Protein AF-A0A950Q4A3-F1 (afdb_monomer_lite)

pLDDT: mean 80.84, std 14.77, range [42.69, 96.69]

Foldseek 3Di:
DAFFDADFAEQPDAAAFAEPDADPAAFDDCSDPRGDRPDQWHKAWAAGGKYKYKDAAAQAWDKQAWFKKKKWWKAFHQLAQPFKWKKFKWKWWALDDPPHRTDTFFPPPSGDIGIGHRGNDIDIDMDGRTGDHIDTRHHNIMIMMMMHGYNPTRTIMIIGDRHPVIGIHMYRD

Secondary structure (DSSP, 8-state):
--PPSPB-SB-SSPEEPPBSS-----S---SSTTS-TT--EEEEPTTT-EEEEEEEPPTT-EEE-S--EEEEEEEEGGG-SS--EEEEEEEEEESSSTTTTEEE-BSSTT---EEE---SS-EEEEEE--BSSSEEEPTT-EEEEEEE--TTSSS-EEEE-SBTTB--EEE--

Radius of gyration: 15.23 Å; chains: 1; bounding box: 34×34×40 Å

Structure (mmCIF, N/CA/C/O backbone):
data_AF-A0A950Q4A3-F1
#
_entry.id   AF-A0A950Q4A3-F1
#
loop_
_atom_site.group_PDB
_atom_site.id
_atom_site.type_symbol
_atom_site.label_atom_id
_atom_site.label_alt_id
_atom_site.label_comp_id
_atom_site.label_asym_id
_atom_site.label_entity_id
_atom_site.label_seq_id
_atom_site.pdbx_PDB_ins_code
_atom_site.Cartn_x
_atom_site.Cartn_y
_atom_site.Cartn_z
_atom_site.occupancy
_atom_site.B_iso_or_equiv
_atom_site.auth_seq_id
_atom_site.auth_comp_id
_atom_site.auth_asym_id
_atom_site.auth_atom_id
_atom_site.pdbx_PDB_model_num
ATOM 1 N N . LEU A 1 1 ? 13.054 -15.162 -14.969 1.00 45.81 1 LEU A N 1
ATOM 2 C CA . LEU A 1 1 ? 12.043 -14.555 -14.080 1.00 45.81 1 LEU A CA 1
ATOM 3 C C . LEU A 1 1 ? 11.400 -13.426 -14.870 1.00 45.81 1 LEU A C 1
ATOM 5 O O . LEU A 1 1 ? 12.092 -12.472 -15.202 1.00 45.81 1 LEU A O 1
ATOM 9 N N . LYS A 1 2 ? 10.167 -13.611 -15.337 1.00 45.69 2 LYS A N 1
ATOM 10 C CA . LYS A 1 2 ? 9.409 -12.577 -16.047 1.00 45.69 2 LYS A CA 1
ATOM 11 C C . LYS A 1 2 ? 8.097 -12.451 -15.292 1.00 45.69 2 LYS A C 1
ATOM 13 O O . LYS A 1 2 ? 7.318 -13.402 -15.345 1.00 45.69 2 LYS A O 1
ATOM 18 N N . SER A 1 3 ? 7.882 -11.295 -14.666 1.00 52.47 3 SER A N 1
ATOM 19 C CA . SER A 1 3 ? 6.568 -10.952 -14.128 1.00 52.47 3 SER A CA 1
ATOM 20 C C . SER A 1 3 ? 5.547 -11.005 -15.254 1.00 52.47 3 SER A C 1
ATOM 22 O O . SER A 1 3 ? 5.895 -10.856 -16.437 1.00 52.47 3 SER A O 1
ATOM 24 N N . ALA A 1 4 ? 4.299 -11.284 -14.890 1.00 56.69 4 ALA A N 1
ATOM 25 C CA . ALA A 1 4 ? 3.209 -11.359 -15.844 1.00 56.69 4 ALA A CA 1
ATOM 26 C C . ALA A 1 4 ? 3.057 -10.059 -16.638 1.00 56.69 4 ALA A C 1
ATOM 28 O O . ALA A 1 4 ? 3.615 -9.007 -16.311 1.00 56.69 4 ALA A O 1
ATOM 29 N N . ALA A 1 5 ? 2.265 -10.130 -17.706 1.00 56.59 5 ALA A N 1
ATOM 30 C CA . ALA A 1 5 ? 1.783 -8.915 -18.339 1.00 56.59 5 ALA A CA 1
ATOM 31 C C . ALA A 1 5 ? 1.097 -8.015 -17.285 1.00 56.59 5 ALA A C 1
ATOM 33 O O . ALA A 1 5 ? 0.509 -8.542 -16.340 1.00 56.59 5 ALA A O 1
ATOM 34 N N . PRO A 1 6 ? 1.174 -6.681 -17.433 1.00 57.56 6 PRO A N 1
ATOM 35 C CA . PRO A 1 6 ? 0.526 -5.749 -16.528 1.00 57.56 6 PRO A CA 1
ATOM 36 C C . PRO A 1 6 ? -0.939 -6.095 -16.348 1.00 57.56 6 PRO A C 1
ATOM 38 O O . PRO A 1 6 ? -1.642 -6.386 -17.320 1.00 57.56 6 PRO A O 1
ATOM 41 N N . VAL A 1 7 ? -1.383 -6.041 -15.105 1.00 58.47 7 VAL A N 1
ATOM 42 C CA . VAL A 1 7 ? -2.736 -6.428 -14.741 1.00 58.47 7 VAL A CA 1
ATOM 43 C C . VAL A 1 7 ? -3.544 -5.146 -14.663 1.00 58.47 7 VAL A C 1
ATOM 45 O O . VAL A 1 7 ? -3.232 -4.238 -13.893 1.00 58.47 7 VAL A O 1
ATOM 48 N N . SER A 1 8 ? -4.533 -5.017 -15.544 1.00 52.09 8 SER A N 1
ATOM 49 C CA . SER A 1 8 ? -5.420 -3.858 -15.548 1.00 52.09 8 SER A CA 1
ATOM 50 C C . SER A 1 8 ? -6.430 -3.979 -14.408 1.00 52.09 8 SER A C 1
ATOM 52 O O . SER A 1 8 ? -7.219 -4.924 -14.404 1.00 52.09 8 SER A O 1
ATOM 54 N N . GLY A 1 9 ? -6.450 -3.002 -13.501 1.00 52.12 9 GLY A N 1
ATOM 55 C CA . GLY A 1 9 ? -7.436 -2.899 -12.423 1.00 52.12 9 GLY A CA 1
ATOM 56 C C . GLY A 1 9 ? -6.874 -3.172 -11.027 1.00 52.12 9 GLY A C 1
ATOM 57 O O . GLY A 1 9 ? -5.662 -3.198 -10.823 1.00 52.12 9 GLY A O 1
ATOM 58 N N . ASN A 1 10 ? -7.785 -3.339 -10.065 1.00 51.72 10 ASN A N 1
ATOM 59 C CA . ASN A 1 10 ? -7.448 -3.809 -8.725 1.00 51.72 10 ASN A CA 1
ATOM 60 C C . ASN A 1 10 ? -7.055 -5.278 -8.824 1.00 51.72 10 ASN A C 1
ATOM 62 O O . ASN A 1 10 ? -7.752 -6.059 -9.479 1.00 51.72 10 ASN A O 1
ATOM 66 N N . THR A 1 11 ? -5.980 -5.666 -8.155 1.00 49.62 11 THR A N 1
ATOM 67 C CA . THR A 1 11 ? -5.663 -7.083 -8.023 1.00 49.62 11 THR A CA 1
ATOM 68 C C . THR A 1 11 ? -6.853 -7.803 -7.364 1.00 49.62 11 THR A C 1
ATOM 70 O O . THR A 1 11 ? -7.435 -7.301 -6.397 1.00 49.62 11 THR A O 1
ATOM 73 N N . PRO A 1 12 ? -7.316 -8.933 -7.931 1.00 42.69 12 PRO A N 1
ATOM 74 C CA . PRO A 1 12 ? -8.619 -9.513 -7.593 1.00 42.69 12 PRO A CA 1
ATOM 75 C C . PRO A 1 12 ? -8.679 -10.132 -6.191 1.00 42.69 12 PRO A C 1
ATOM 77 O O . PRO A 1 12 ? -9.747 -10.572 -5.766 1.00 42.69 12 PRO A O 1
ATOM 80 N N . PHE A 1 13 ? -7.558 -10.159 -5.467 1.00 48.50 13 PHE A N 1
ATOM 81 C CA . PHE A 1 13 ? -7.465 -10.732 -4.135 1.00 48.50 13 PHE A CA 1
ATOM 82 C C . PHE A 1 13 ? -6.906 -9.719 -3.154 1.00 48.50 13 PHE A C 1
ATOM 84 O O . PHE A 1 13 ? -5.821 -9.162 -3.323 1.00 48.50 13 PHE A O 1
ATOM 91 N N . LEU A 1 14 ? -7.670 -9.532 -2.088 1.00 54.84 14 LEU A N 1
ATOM 92 C CA . LEU A 1 14 ? -7.218 -8.819 -0.920 1.00 54.84 14 LEU A CA 1
ATOM 93 C C . LEU A 1 14 ? -6.170 -9.683 -0.215 1.00 54.84 14 LEU A C 1
ATOM 95 O O . LEU A 1 14 ? -6.453 -10.811 0.195 1.00 54.84 14 LEU A O 1
ATOM 99 N N . LEU A 1 15 ? -4.953 -9.165 -0.107 1.00 57.56 15 LEU A N 1
ATOM 100 C CA . LEU A 1 15 ? -3.859 -9.867 0.550 1.00 57.56 15 LEU A CA 1
ATOM 101 C C . LEU A 1 15 ? -3.867 -9.557 2.046 1.00 57.56 15 LEU A C 1
ATOM 103 O O . LEU A 1 15 ? -4.163 -8.432 2.453 1.00 57.56 15 LEU A O 1
ATOM 107 N N . SER A 1 16 ? -3.533 -10.545 2.874 1.00 60.56 16 SER A N 1
ATOM 108 C CA . SER A 1 16 ? -3.345 -10.304 4.303 1.00 60.56 16 SER A CA 1
ATOM 109 C C . SER A 1 16 ? -2.184 -9.335 4.508 1.00 60.56 16 SER A C 1
ATOM 111 O O . SER A 1 16 ? -1.106 -9.523 3.949 1.00 60.56 16 SER A O 1
ATOM 113 N N . LEU A 1 17 ? -2.414 -8.288 5.294 1.00 63.91 17 LEU A N 1
ATOM 114 C CA . LEU A 1 17 ? -1.376 -7.355 5.701 1.00 63.91 17 LEU A CA 1
ATOM 115 C C . LEU A 1 17 ? -0.601 -7.953 6.878 1.00 63.91 17 LEU A C 1
ATOM 117 O O . LEU A 1 17 ? -1.183 -8.193 7.938 1.00 63.91 17 LEU A O 1
ATOM 121 N N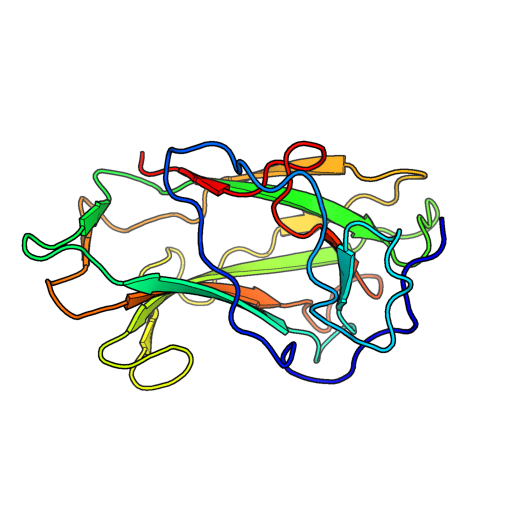 . ALA A 1 18 ? 0.701 -8.175 6.704 1.00 65.94 18 ALA A N 1
ATOM 122 C CA . ALA A 1 18 ? 1.588 -8.460 7.820 1.00 65.94 18 ALA A CA 1
ATOM 123 C C . ALA A 1 18 ? 1.885 -7.160 8.581 1.00 65.94 18 ALA A C 1
ATOM 125 O O . ALA A 1 18 ? 2.355 -6.178 7.998 1.00 65.94 18 ALA A O 1
ATOM 126 N N . LEU A 1 19 ? 1.596 -7.173 9.883 1.00 66.81 19 LEU A N 1
ATOM 127 C CA . LEU A 1 19 ? 1.933 -6.103 10.816 1.00 66.81 19 LEU A CA 1
ATOM 128 C C . LEU A 1 19 ? 2.931 -6.637 11.844 1.00 66.81 19 LEU A C 1
ATOM 130 O O . LEU A 1 19 ? 2.648 -7.644 12.500 1.00 66.81 19 LEU A O 1
ATOM 134 N N . ASP A 1 20 ? 4.102 -6.001 11.934 1.00 62.66 20 ASP A N 1
ATOM 135 C CA . ASP A 1 20 ? 5.199 -6.282 12.887 1.00 62.66 20 ASP A CA 1
ATOM 136 C C . ASP A 1 20 ? 5.708 -7.737 12.952 1.00 62.66 20 ASP A C 1
ATOM 138 O O . ASP A 1 20 ? 6.552 -8.092 13.776 1.00 62.66 20 ASP A O 1
ATOM 142 N N . THR A 1 21 ? 5.235 -8.595 12.055 1.00 65.00 21 THR A N 1
ATOM 143 C CA . THR A 1 21 ? 5.580 -10.011 11.970 1.00 65.00 21 THR A CA 1
ATOM 144 C C . THR A 1 21 ? 6.084 -10.308 10.569 1.00 65.00 21 THR A C 1
ATOM 146 O O . THR A 1 21 ? 5.548 -9.813 9.583 1.00 65.00 21 THR A O 1
ATOM 149 N N . ALA A 1 22 ? 7.162 -11.086 10.472 1.00 64.69 22 ALA A N 1
ATOM 150 C CA . ALA A 1 22 ? 7.667 -11.515 9.175 1.00 64.69 22 ALA A CA 1
ATOM 151 C C . ALA A 1 22 ? 6.685 -12.517 8.542 1.00 64.69 22 ALA A C 1
ATOM 153 O O . ALA A 1 22 ? 6.140 -13.360 9.268 1.00 64.69 22 ALA A O 1
ATOM 154 N N . PRO A 1 23 ? 6.488 -12.492 7.213 1.00 65.38 23 PRO A N 1
ATOM 155 C CA . PRO A 1 23 ? 5.722 -13.531 6.537 1.00 65.38 23 PRO A CA 1
ATOM 156 C C . PRO A 1 23 ? 6.289 -14.914 6.819 1.00 65.38 23 PRO A C 1
ATOM 158 O O . PRO A 1 23 ? 7.501 -15.138 6.824 1.00 65.38 23 PRO A O 1
ATOM 161 N N . THR A 1 24 ? 5.386 -15.874 6.959 1.00 67.06 24 THR A N 1
ATOM 162 C CA . THR A 1 24 ? 5.725 -17.293 7.120 1.00 67.06 24 THR A CA 1
ATOM 163 C C . THR A 1 24 ? 5.437 -18.111 5.862 1.00 67.06 24 THR A C 1
ATOM 165 O O . THR A 1 24 ? 5.830 -19.274 5.781 1.00 67.06 24 THR A O 1
ATOM 168 N N . ALA A 1 25 ? 4.784 -17.517 4.858 1.00 65.12 25 ALA A N 1
ATOM 169 C CA . ALA A 1 25 ? 4.470 -18.181 3.602 1.00 65.12 25 ALA A CA 1
ATOM 170 C C . ALA A 1 25 ? 5.749 -18.457 2.790 1.00 65.12 25 ALA A C 1
ATOM 172 O O . ALA A 1 25 ? 6.441 -17.538 2.344 1.00 65.12 25 ALA A O 1
ATOM 173 N N . THR A 1 26 ? 6.046 -19.742 2.589 1.00 63.00 26 THR A N 1
ATOM 174 C CA . THR A 1 26 ? 7.187 -20.238 1.795 1.00 63.00 26 THR A CA 1
ATOM 175 C C . THR A 1 26 ? 6.819 -20.563 0.348 1.00 63.00 26 THR A C 1
ATOM 177 O O . THR A 1 26 ? 7.696 -20.753 -0.491 1.00 63.00 26 THR A O 1
ATOM 180 N N . THR A 1 27 ? 5.522 -20.638 0.047 1.00 56.81 27 THR A N 1
ATOM 181 C CA . THR A 1 27 ? 4.989 -20.843 -1.301 1.00 56.81 27 THR A CA 1
ATOM 182 C C . THR A 1 27 ? 3.957 -19.767 -1.578 1.00 56.81 27 THR A C 1
ATOM 184 O O . THR A 1 27 ? 3.167 -19.425 -0.702 1.00 56.81 27 THR A O 1
ATOM 187 N N . LEU A 1 28 ? 4.004 -19.211 -2.784 1.00 57.78 28 LEU A N 1
ATOM 188 C CA . LEU A 1 28 ? 3.077 -18.190 -3.245 1.00 57.78 28 LEU A CA 1
ATOM 189 C C . LEU A 1 28 ? 1.746 -18.858 -3.588 1.00 57.78 28 LEU A C 1
ATOM 191 O O . LEU A 1 28 ? 1.715 -19.689 -4.502 1.00 57.78 28 LEU A O 1
ATOM 195 N N . PRO A 1 29 ? 0.626 -18.502 -2.944 1.00 51.47 29 PRO A N 1
ATOM 196 C CA . PRO A 1 29 ? -0.658 -18.705 -3.588 1.00 51.47 29 PRO A CA 1
ATOM 197 C C . PRO A 1 29 ? -0.630 -17.945 -4.919 1.00 51.47 29 PRO A C 1
ATOM 199 O O . PRO A 1 29 ? -0.153 -16.814 -4.989 1.00 51.47 29 PRO A O 1
ATOM 202 N N . SER A 1 30 ? -1.088 -18.576 -6.001 1.00 50.88 30 SER A N 1
ATOM 203 C CA . SER A 1 30 ? -1.274 -17.880 -7.276 1.00 50.88 30 SER A CA 1
ATOM 204 C C . SER A 1 30 ? -2.435 -16.900 -7.099 1.00 50.88 30 SER A C 1
ATOM 206 O O . SER A 1 30 ? -3.593 -17.237 -7.333 1.00 50.88 30 SER A O 1
ATOM 208 N N . TYR A 1 31 ? -2.129 -15.696 -6.613 1.00 53.38 31 TYR A N 1
ATOM 209 C CA . TYR A 1 31 ? -3.104 -14.612 -6.449 1.00 53.38 31 TYR A CA 1
ATOM 210 C C . TYR A 1 31 ? -3.492 -13.993 -7.793 1.00 53.38 31 TYR A C 1
ATOM 212 O O . TYR A 1 31 ? -4.453 -13.244 -7.897 1.00 53.38 31 TYR A O 1
ATOM 220 N N . ASN A 1 32 ? -2.785 -14.356 -8.856 1.00 53.78 32 ASN A N 1
ATOM 221 C CA . ASN A 1 32 ? -3.187 -14.066 -10.210 1.00 53.78 32 ASN A CA 1
ATOM 222 C C . ASN A 1 32 ? -2.901 -15.297 -11.087 1.00 53.78 32 ASN A C 1
ATOM 224 O O . ASN A 1 32 ? -1.734 -15.643 -11.279 1.00 53.78 32 ASN A O 1
ATOM 228 N N . PRO A 1 33 ? -3.930 -15.957 -11.649 1.00 52.47 33 PRO A N 1
ATOM 229 C CA . PRO A 1 33 ? -3.743 -17.133 -12.498 1.00 52.47 33 PRO A CA 1
ATOM 230 C C . PRO A 1 33 ? -3.028 -16.820 -13.827 1.00 52.47 33 PRO A C 1
ATOM 232 O O . PRO A 1 33 ? -2.604 -17.743 -14.520 1.00 52.47 33 PRO A O 1
ATOM 235 N N . ALA A 1 34 ? -2.872 -15.540 -14.190 1.00 51.28 34 ALA A N 1
ATOM 236 C CA . ALA A 1 34 ? -2.050 -15.088 -15.314 1.00 51.28 34 ALA A CA 1
ATOM 237 C C . ALA A 1 34 ? -0.566 -14.880 -14.942 1.00 51.28 34 ALA A C 1
ATOM 239 O O . ALA A 1 34 ? 0.262 -14.659 -15.831 1.00 51.28 34 ALA A O 1
ATOM 240 N N . VAL A 1 35 ? -0.216 -14.956 -13.653 1.00 54.47 35 VAL A N 1
ATOM 241 C CA . VAL A 1 35 ? 1.162 -14.934 -13.152 1.00 54.47 35 VAL A CA 1
ATOM 242 C C . VAL A 1 35 ? 1.661 -16.369 -13.010 1.00 54.47 35 VAL A C 1
ATOM 244 O O . VAL A 1 35 ? 1.025 -17.215 -12.386 1.00 54.47 35 VAL A O 1
ATOM 247 N N . ASN A 1 36 ? 2.816 -16.657 -13.618 1.00 56.00 36 ASN A N 1
ATOM 248 C CA . ASN A 1 36 ? 3.513 -17.927 -13.430 1.00 56.00 36 ASN A CA 1
ATOM 249 C C . ASN A 1 36 ? 3.753 -18.145 -11.928 1.00 56.00 36 ASN A C 1
ATOM 251 O O . ASN A 1 36 ? 4.269 -17.253 -11.262 1.00 56.00 36 ASN A O 1
ATOM 255 N N . SER A 1 37 ? 3.442 -19.334 -11.409 1.00 56.06 37 SER A N 1
ATOM 256 C CA . SER A 1 37 ? 3.528 -19.694 -9.986 1.00 56.06 37 SER A CA 1
ATOM 257 C C . SER A 1 37 ? 4.921 -19.545 -9.351 1.00 56.06 37 SER A C 1
ATOM 259 O O . SER A 1 37 ? 5.077 -19.770 -8.156 1.00 56.06 37 SER A O 1
ATOM 261 N N . THR A 1 38 ? 5.947 -19.214 -10.138 1.00 60.38 38 THR A N 1
ATOM 262 C CA . THR A 1 38 ? 7.313 -18.944 -9.672 1.00 60.38 38 THR A CA 1
ATOM 263 C C . THR A 1 38 ? 7.654 -17.457 -9.559 1.00 60.38 38 THR A C 1
ATOM 265 O O . THR A 1 38 ? 8.768 -17.140 -9.146 1.00 60.38 38 THR A O 1
ATOM 268 N N . ASP A 1 39 ? 6.788 -16.547 -10.018 1.00 66.19 39 ASP A N 1
ATOM 269 C CA . ASP A 1 39 ? 7.067 -15.112 -9.937 1.00 66.19 39 ASP A CA 1
ATOM 270 C C . ASP A 1 39 ? 6.640 -14.555 -8.578 1.00 66.19 39 ASP A C 1
ATOM 272 O O . ASP A 1 39 ? 5.484 -14.732 -8.195 1.00 66.19 39 ASP A O 1
ATOM 276 N N . PRO A 1 40 ? 7.538 -13.886 -7.843 1.00 71.69 40 PRO A N 1
ATOM 277 C CA . PRO A 1 40 ? 7.227 -13.392 -6.512 1.00 71.69 40 PRO A CA 1
ATOM 278 C C . PRO A 1 40 ? 6.310 -12.174 -6.480 1.00 71.69 40 PRO A C 1
ATOM 280 O O . PRO A 1 40 ? 6.025 -11.711 -5.382 1.00 7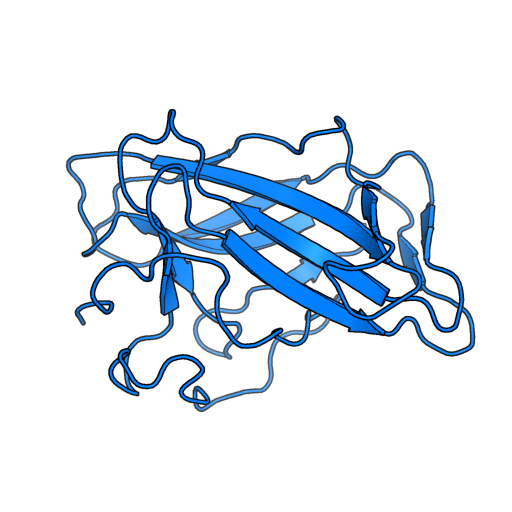1.69 40 PRO A O 1
ATOM 283 N N . GLY A 1 41 ? 5.856 -11.632 -7.614 1.00 75.88 41 GLY A N 1
ATOM 284 C CA . GLY A 1 41 ? 5.051 -10.415 -7.602 1.00 75.88 41 GLY A CA 1
ATOM 285 C C . GLY A 1 41 ? 4.153 -10.177 -8.807 1.00 75.88 41 GLY A C 1
ATOM 286 O O . GLY A 1 41 ? 4.070 -10.969 -9.746 1.00 75.88 41 GLY A O 1
ATOM 287 N N . GLU A 1 42 ? 3.502 -9.017 -8.779 1.00 81.12 42 GLU A N 1
ATOM 288 C CA . GLU A 1 42 ? 2.528 -8.567 -9.771 1.00 81.12 42 GLU A CA 1
ATOM 289 C C . GLU A 1 42 ? 2.944 -7.236 -10.394 1.00 81.12 42 GLU A C 1
ATOM 291 O O . GLU A 1 42 ? 3.495 -6.367 -9.721 1.00 81.12 42 GLU A O 1
ATOM 296 N N . THR A 1 43 ? 2.674 -7.072 -11.691 1.00 86.00 43 THR A N 1
ATOM 297 C CA . THR A 1 43 ? 2.905 -5.812 -12.403 1.00 86.00 43 THR A CA 1
ATOM 298 C C . THR A 1 43 ? 1.651 -4.938 -12.352 1.00 86.00 43 THR A C 1
ATOM 300 O O . THR A 1 43 ? 0.624 -5.275 -12.943 1.00 86.00 43 THR A O 1
ATOM 303 N N . LEU A 1 44 ? 1.773 -3.775 -11.718 1.00 87.75 44 LEU A N 1
ATOM 304 C CA . LEU A 1 44 ? 0.776 -2.715 -11.656 1.00 87.75 44 LEU A CA 1
ATOM 305 C C . LEU A 1 44 ? 0.942 -1.748 -12.837 1.00 87.75 44 LEU A C 1
ATOM 307 O O . LEU A 1 44 ? 2.026 -1.214 -13.093 1.00 87.75 44 LEU A O 1
ATOM 311 N N . VAL A 1 45 ? -0.158 -1.515 -13.554 1.00 90.94 45 VAL A N 1
ATOM 312 C CA . VAL A 1 45 ? -0.197 -0.624 -14.721 1.00 90.94 45 VAL A CA 1
ATOM 313 C C . VAL A 1 45 ? -0.040 0.833 -14.298 1.00 90.94 45 VAL A C 1
ATOM 315 O O . VAL A 1 45 ? -0.745 1.321 -13.413 1.00 90.94 45 VAL A O 1
ATOM 318 N N . LYS A 1 46 ? 0.807 1.582 -15.000 1.00 93.44 46 LYS A N 1
ATOM 319 C CA . LYS A 1 46 ? 0.897 3.034 -14.828 1.00 93.44 46 LYS A CA 1
ATOM 320 C C . LYS A 1 46 ? -0.472 3.722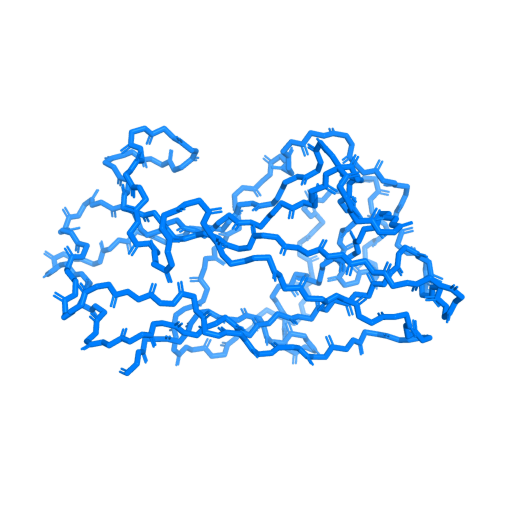 -14.950 1.00 93.44 46 LYS A C 1
ATOM 322 O O . LYS A 1 46 ? -1.171 3.582 -15.952 1.00 93.44 46 LYS A O 1
ATOM 327 N N . GLY A 1 47 ? -0.825 4.526 -13.949 1.00 92.00 47 GLY A N 1
ATOM 328 C CA . GLY A 1 47 ? -2.020 5.372 -13.923 1.00 92.00 47 GLY A CA 1
ATOM 329 C C . GLY A 1 47 ? -3.334 4.657 -13.604 1.00 92.00 47 GLY A C 1
ATOM 330 O O . GLY A 1 47 ? -4.343 5.336 -13.448 1.00 92.00 47 GLY A O 1
ATOM 331 N N . THR A 1 48 ? -3.347 3.324 -13.520 1.00 89.75 48 THR A N 1
ATOM 332 C CA . THR A 1 48 ? -4.580 2.545 -13.281 1.00 89.75 48 THR A CA 1
ATOM 333 C C . THR A 1 48 ? -4.392 1.331 -12.373 1.00 89.75 48 THR A C 1
ATOM 335 O O . THR A 1 48 ? -5.377 0.793 -11.877 1.00 89.75 48 THR A O 1
ATOM 338 N N . GLY A 1 49 ? -3.154 0.880 -12.171 1.00 88.38 49 GLY A N 1
ATOM 339 C CA . GLY A 1 49 ? -2.823 -0.294 -11.381 1.00 88.38 49 GLY A CA 1
ATOM 340 C C . GLY A 1 49 ? -2.772 0.024 -9.896 1.00 88.38 49 GLY A C 1
ATOM 341 O O . GLY A 1 49 ? -2.069 0.951 -9.476 1.00 88.38 49 GLY A O 1
ATOM 342 N N . THR A 1 50 ? -3.481 -0.798 -9.126 1.00 86.94 50 THR A N 1
ATOM 343 C CA . THR A 1 50 ? -3.592 -0.687 -7.674 1.00 86.94 50 THR A CA 1
ATOM 344 C C . THR A 1 50 ? -3.568 -2.075 -7.042 1.00 86.94 50 THR A C 1
ATOM 346 O O . THR A 1 50 ? -4.227 -2.993 -7.531 1.00 86.94 50 THR A O 1
ATOM 349 N N . GLN A 1 51 ? -2.856 -2.216 -5.926 1.00 85.75 51 GLN A N 1
ATOM 350 C CA . GLN A 1 51 ? -2.891 -3.400 -5.066 1.00 85.75 51 GLN A CA 1
ATOM 351 C C . GLN A 1 51 ? -3.339 -2.998 -3.662 1.00 85.75 51 GLN A C 1
ATOM 353 O O . GLN A 1 51 ? -2.950 -1.945 -3.155 1.00 85.75 51 GLN A O 1
ATOM 358 N N . ILE A 1 52 ? -4.163 -3.852 -3.052 1.00 84.56 52 ILE A N 1
ATOM 359 C CA . ILE A 1 52 ? -4.727 -3.642 -1.718 1.00 84.56 52 ILE A CA 1
ATOM 360 C C . ILE A 1 52 ? -4.320 -4.802 -0.801 1.00 84.56 52 ILE A C 1
ATOM 362 O O . ILE A 1 52 ? -4.467 -5.972 -1.164 1.00 84.56 52 ILE A O 1
ATOM 366 N N . TRP A 1 53 ? -3.845 -4.473 0.396 1.00 85.56 53 TRP A N 1
ATOM 367 C CA . TRP A 1 53 ? -3.667 -5.392 1.519 1.00 85.56 53 TRP A CA 1
ATOM 368 C C . TRP A 1 53 ? -4.537 -4.943 2.681 1.00 85.56 53 TRP A C 1
ATOM 370 O O . TRP A 1 53 ? -4.861 -3.762 2.805 1.00 85.56 53 TRP A O 1
ATOM 380 N N . TYR A 1 54 ? -4.911 -5.872 3.550 1.00 87.25 54 TYR A N 1
ATOM 381 C CA . TYR A 1 54 ? -5.710 -5.541 4.717 1.00 87.25 54 TYR A CA 1
ATOM 382 C C . TYR A 1 54 ? -5.532 -6.539 5.856 1.00 87.25 54 TYR A C 1
ATOM 384 O O . TYR A 1 54 ? -5.179 -7.702 5.653 1.00 87.25 54 TYR A O 1
ATOM 392 N N . MET A 1 55 ? -5.837 -6.087 7.064 1.00 86.50 55 MET A N 1
ATOM 393 C CA . MET A 1 55 ? -6.034 -6.953 8.220 1.00 86.50 55 MET A CA 1
ATOM 394 C C . MET A 1 55 ? -7.210 -6.454 9.046 1.00 86.50 55 MET A C 1
ATOM 396 O O . MET A 1 55 ? -7.470 -5.254 9.110 1.00 86.50 55 MET A O 1
ATOM 400 N N . GLN A 1 56 ? -7.924 -7.372 9.690 1.00 90.00 56 GLN A N 1
ATOM 401 C CA . GLN A 1 56 ? -8.932 -6.992 10.672 1.00 90.00 56 GLN A CA 1
ATOM 402 C C . GLN A 1 56 ? -8.237 -6.583 11.972 1.00 90.00 56 GLN A C 1
ATOM 404 O O . GLN A 1 56 ? -7.339 -7.285 12.444 1.00 90.00 56 GLN A O 1
ATOM 409 N N . ALA A 1 57 ? -8.653 -5.464 12.561 1.00 90.00 57 ALA A N 1
ATOM 410 C CA . ALA A 1 57 ? -8.191 -5.079 13.884 1.00 90.00 57 ALA A CA 1
ATOM 411 C C . ALA A 1 57 ? -8.664 -6.112 14.927 1.00 90.00 57 ALA A C 1
ATOM 413 O O . ALA A 1 57 ? -9.794 -6.609 14.837 1.00 90.00 57 ALA A O 1
ATOM 414 N N . PRO A 1 58 ? -7.832 -6.449 15.930 1.00 88.62 58 PRO A N 1
ATOM 415 C CA . PRO A 1 58 ? -8.215 -7.400 16.965 1.00 88.62 58 PRO A CA 1
ATOM 416 C C . PRO A 1 58 ? -9.340 -6.828 17.843 1.00 88.62 58 PRO A C 1
ATOM 418 O O . PRO A 1 58 ? -9.683 -5.649 17.773 1.00 88.62 58 PRO A O 1
ATOM 421 N N . ALA A 1 59 ? -9.906 -7.658 18.724 1.00 89.12 59 ALA A N 1
ATOM 422 C CA . ALA A 1 59 ? -11.047 -7.280 19.566 1.00 89.12 59 ALA A CA 1
ATOM 423 C C . ALA A 1 59 ? -10.805 -6.048 20.470 1.00 89.12 59 ALA A C 1
ATOM 425 O O . ALA A 1 59 ? -11.765 -5.418 20.901 1.00 89.12 59 ALA A O 1
ATOM 426 N N . GLY A 1 60 ? -9.544 -5.696 20.749 1.00 90.19 60 GLY A N 1
ATOM 427 C CA . GLY A 1 60 ? -9.160 -4.491 21.497 1.00 90.19 60 GLY A CA 1
ATOM 428 C C . GLY A 1 60 ? -8.876 -3.252 20.637 1.00 90.19 60 GLY A C 1
ATOM 429 O O . GLY A 1 60 ? -8.514 -2.218 21.188 1.00 90.19 60 GLY A O 1
ATOM 430 N N . GLY A 1 61 ? -9.023 -3.345 19.313 1.00 91.94 61 GLY A N 1
ATOM 431 C CA . GLY A 1 61 ? -8.509 -2.357 18.366 1.00 91.94 61 GLY A CA 1
ATOM 432 C C . GLY A 1 61 ? -7.008 -2.513 18.112 1.00 91.94 61 GLY A C 1
ATOM 433 O O . GLY A 1 61 ? -6.324 -3.310 18.755 1.00 91.94 61 GLY A O 1
ATOM 434 N N . LEU A 1 62 ? -6.500 -1.760 17.143 1.00 90.56 62 LEU A N 1
ATOM 435 C CA . LEU A 1 62 ? -5.087 -1.718 16.781 1.00 90.56 62 LEU A CA 1
ATOM 436 C C . LEU A 1 62 ? -4.570 -0.286 16.921 1.00 90.56 62 LEU A C 1
ATOM 438 O O . LEU A 1 62 ? -5.034 0.608 16.219 1.00 90.56 62 LEU A O 1
ATOM 442 N N . THR A 1 63 ? -3.588 -0.072 17.793 1.00 90.50 63 THR A N 1
ATOM 443 C CA . THR A 1 63 ? -2.931 1.231 17.945 1.00 90.50 63 THR A CA 1
ATOM 444 C C . THR A 1 63 ? -1.687 1.308 17.066 1.00 90.50 63 THR A C 1
ATOM 446 O O . THR A 1 63 ? -0.794 0.476 17.180 1.00 90.50 63 THR A O 1
ATOM 449 N N . LEU A 1 64 ? -1.618 2.342 16.231 1.00 88.81 64 LEU A N 1
ATOM 450 C CA . LEU A 1 64 ? -0.429 2.798 15.520 1.00 88.81 64 LEU A CA 1
ATOM 451 C C . LEU A 1 64 ? 0.170 3.953 16.338 1.00 88.81 64 LEU A C 1
ATOM 453 O O . LEU A 1 64 ? -0.401 5.043 16.342 1.00 88.81 64 LEU A O 1
ATOM 457 N N . PRO A 1 65 ? 1.255 3.736 17.097 1.00 82.69 65 PRO A N 1
ATOM 458 C CA . PRO A 1 65 ? 1.735 4.699 18.096 1.00 82.69 65 PRO A CA 1
ATOM 459 C C . PRO A 1 65 ? 2.509 5.883 17.493 1.00 82.69 65 PRO A C 1
ATOM 461 O O . PRO A 1 65 ? 2.717 6.891 18.168 1.00 82.69 65 PRO A O 1
ATOM 464 N N . GLY A 1 66 ? 2.922 5.780 16.233 1.00 77.81 66 GLY A N 1
ATOM 465 C CA . GLY A 1 66 ? 3.728 6.770 15.533 1.00 77.81 66 GLY A CA 1
ATOM 466 C C . GLY A 1 66 ? 3.691 6.539 14.025 1.00 77.81 66 GLY A C 1
ATOM 467 O O . GLY A 1 66 ? 2.865 5.750 13.552 1.00 77.81 66 GLY A O 1
ATOM 468 N N . PRO A 1 67 ? 4.551 7.224 13.252 1.00 83.44 67 PRO A N 1
ATOM 469 C CA . PRO A 1 67 ? 4.531 7.098 11.806 1.00 83.44 67 PRO A CA 1
ATOM 470 C C . PRO A 1 67 ? 4.761 5.638 11.409 1.00 83.44 67 PRO A C 1
ATOM 472 O O . PRO A 1 67 ? 5.795 5.046 11.709 1.00 83.44 67 PRO A O 1
ATOM 475 N N . ALA A 1 68 ? 3.768 5.059 10.737 1.00 86.94 68 ALA A N 1
ATOM 476 C CA . ALA A 1 68 ? 3.880 3.716 10.201 1.00 86.94 68 ALA A CA 1
ATOM 477 C C . ALA A 1 68 ? 4.895 3.696 9.054 1.00 86.94 68 ALA A C 1
ATOM 479 O O . ALA A 1 68 ? 4.987 4.646 8.265 1.00 86.94 68 ALA A O 1
ATOM 480 N N . ARG A 1 69 ? 5.630 2.591 8.935 1.00 87.38 69 ARG A N 1
ATOM 481 C CA . ARG A 1 69 ? 6.570 2.360 7.833 1.00 87.38 69 ARG A CA 1
ATOM 482 C C . ARG A 1 69 ? 6.086 1.218 6.961 1.00 87.38 69 ARG A C 1
ATOM 484 O O . ARG A 1 69 ? 5.529 0.245 7.458 1.00 87.38 69 ARG A O 1
ATOM 491 N N . LEU A 1 70 ? 6.312 1.333 5.662 1.00 88.88 70 LEU A N 1
ATOM 492 C CA . LEU A 1 70 ? 6.052 0.286 4.688 1.00 88.88 70 LEU A CA 1
ATOM 493 C C . LEU A 1 70 ? 7.372 -0.267 4.187 1.00 88.88 70 LEU A C 1
ATOM 495 O O . LEU A 1 70 ? 8.107 0.434 3.491 1.00 88.88 70 LEU A O 1
ATOM 499 N N . ARG A 1 71 ? 7.615 -1.545 4.472 1.00 88.75 71 ARG A N 1
ATOM 500 C CA . ARG A 1 71 ? 8.610 -2.334 3.760 1.00 88.75 71 ARG A CA 1
ATOM 501 C C . ARG A 1 71 ? 7.946 -3.005 2.569 1.00 88.75 71 ARG A C 1
ATOM 503 O O . ARG A 1 71 ? 7.010 -3.780 2.752 1.00 88.75 71 ARG A O 1
ATOM 510 N N . LEU A 1 72 ? 8.438 -2.735 1.366 1.00 88.94 72 LEU A N 1
ATOM 511 C CA . LEU A 1 72 ? 7.918 -3.343 0.144 1.00 88.94 72 LEU A CA 1
ATOM 512 C C . LEU A 1 72 ? 9.031 -3.601 -0.868 1.00 88.94 72 LEU A C 1
ATOM 514 O O . LEU A 1 72 ? 9.853 -2.730 -1.172 1.00 88.94 72 LEU A O 1
ATOM 518 N N . TRP A 1 73 ? 9.016 -4.797 -1.444 1.00 90.75 73 TRP A N 1
ATOM 519 C CA . TRP A 1 73 ? 9.898 -5.143 -2.548 1.00 90.75 73 TRP A CA 1
ATOM 520 C C . TRP A 1 73 ? 9.289 -4.702 -3.871 1.00 90.75 73 TRP A C 1
ATOM 522 O O . TRP A 1 73 ? 8.161 -5.067 -4.205 1.00 90.75 73 TRP A O 1
ATOM 532 N N . THR A 1 74 ? 10.044 -3.919 -4.636 1.00 92.38 74 THR A N 1
ATOM 533 C CA . THR A 1 74 ? 9.581 -3.368 -5.911 1.00 92.38 74 THR A CA 1
ATOM 534 C C . THR A 1 74 ? 10.634 -3.495 -7.001 1.00 92.38 74 THR A C 1
ATOM 536 O O . THR A 1 74 ? 11.817 -3.711 -6.734 1.00 92.38 74 THR A O 1
ATOM 539 N N . ALA A 1 75 ? 10.192 -3.405 -8.248 1.00 92.19 75 ALA A N 1
ATOM 540 C CA . ALA A 1 75 ? 11.050 -3.288 -9.418 1.00 92.19 75 ALA A CA 1
ATOM 541 C C . ALA A 1 75 ? 10.261 -2.638 -10.557 1.00 92.19 75 ALA A C 1
ATOM 543 O O . ALA A 1 75 ? 9.036 -2.709 -10.595 1.00 92.19 75 ALA A O 1
ATOM 544 N N . MET A 1 76 ? 10.940 -2.052 -11.537 1.00 93.25 76 MET A N 1
ATOM 545 C CA . MET A 1 76 ? 10.271 -1.667 -12.783 1.00 93.25 76 MET A CA 1
ATOM 546 C C . MET A 1 76 ? 9.898 -2.900 -13.598 1.00 93.25 76 MET A C 1
ATOM 548 O O . MET A 1 76 ? 10.609 -3.907 -13.559 1.00 93.25 76 MET A O 1
ATOM 552 N N . ARG A 1 77 ? 8.812 -2.821 -14.378 1.00 88.81 77 ARG A N 1
ATOM 553 C CA . ARG A 1 77 ? 8.347 -3.934 -15.221 1.00 88.81 77 ARG A CA 1
ATOM 554 C C . ARG A 1 77 ? 9.484 -4.608 -15.987 1.00 88.81 77 ARG A C 1
ATOM 556 O O . ARG A 1 77 ? 10.243 -3.962 -16.708 1.00 88.81 77 ARG A O 1
ATOM 563 N N . GLY A 1 78 ? 9.562 -5.931 -15.845 1.00 85.75 78 GLY A N 1
ATOM 564 C CA . GLY A 1 78 ? 10.580 -6.752 -16.499 1.00 85.75 78 GLY A CA 1
ATOM 565 C C . GLY A 1 78 ? 12.007 -6.496 -16.009 1.00 85.75 78 GLY A C 1
ATOM 566 O O . GLY A 1 78 ? 12.937 -6.833 -16.737 1.00 85.75 78 GLY A O 1
ATOM 567 N N . PHE A 1 79 ? 12.178 -5.909 -14.819 1.00 89.38 79 PHE A N 1
ATOM 568 C CA . PHE A 1 79 ? 13.470 -5.506 -14.253 1.00 89.38 79 PHE A CA 1
ATOM 569 C C . PHE A 1 79 ? 14.231 -4.511 -15.137 1.00 89.38 79 PHE A C 1
ATOM 571 O O . PHE A 1 79 ? 15.444 -4.610 -15.340 1.00 89.38 79 PHE A O 1
ATOM 578 N N . SER A 1 80 ? 13.494 -3.563 -15.721 1.00 91.75 80 SER A N 1
ATOM 579 C CA . SER A 1 80 ? 14.094 -2.521 -16.546 1.00 91.75 80 SER A CA 1
ATOM 580 C C . SER A 1 80 ? 14.980 -1.599 -15.707 1.00 91.75 80 SER A C 1
ATOM 582 O O . SER A 1 80 ? 14.525 -1.015 -14.727 1.00 91.75 80 SER A O 1
ATOM 584 N N . THR A 1 81 ? 16.228 -1.415 -16.134 1.00 94.50 81 THR A N 1
ATOM 585 C CA . THR A 1 81 ? 17.184 -0.472 -15.529 1.00 94.50 81 THR A CA 1
ATOM 586 C C . THR A 1 81 ? 17.226 0.884 -16.234 1.00 94.50 81 THR A C 1
ATOM 588 O O . THR A 1 81 ? 17.917 1.792 -15.783 1.00 94.50 81 THR A O 1
ATOM 591 N N . SER A 1 82 ? 16.512 1.038 -17.354 1.00 93.88 82 SER A N 1
ATOM 592 C CA . SER A 1 82 ? 16.538 2.253 -18.182 1.00 93.88 82 SER A CA 1
ATOM 593 C C . SER A 1 82 ? 15.494 3.297 -17.790 1.00 93.88 82 SER A C 1
ATOM 595 O O . SER A 1 82 ? 15.531 4.420 -18.290 1.00 93.88 82 SER A O 1
ATOM 597 N N . VAL A 1 83 ? 14.553 2.933 -16.920 1.00 92.38 83 VAL A N 1
ATOM 598 C CA . VAL A 1 83 ? 13.475 3.800 -16.440 1.00 92.38 83 VAL A CA 1
ATOM 599 C C . VAL A 1 83 ? 13.365 3.679 -14.930 1.00 92.38 83 VAL A C 1
ATOM 601 O O . VAL A 1 83 ? 13.630 2.619 -14.377 1.00 92.38 83 VAL A O 1
ATOM 604 N N . SER A 1 84 ? 12.926 4.752 -14.285 1.00 95.00 84 SER A N 1
ATOM 605 C CA . SER A 1 84 ? 12.491 4.742 -12.888 1.00 95.00 84 SER A CA 1
ATOM 606 C C . SER A 1 84 ? 11.003 5.058 -12.836 1.00 95.00 84 SER A C 1
ATOM 608 O O . SER A 1 84 ? 10.472 5.744 -13.712 1.00 95.00 84 SER A O 1
ATOM 610 N N . GLY A 1 85 ? 10.324 4.544 -11.825 1.00 95.94 85 GLY A N 1
ATOM 611 C CA . GLY A 1 85 ? 8.892 4.699 -11.632 1.00 95.94 85 GLY A CA 1
ATOM 612 C C . GLY A 1 85 ? 8.569 5.391 -10.325 1.00 95.94 85 GLY A C 1
ATOM 613 O O . GLY A 1 85 ? 9.438 5.934 -9.638 1.00 95.94 85 GLY A O 1
ATOM 614 N N . SER A 1 86 ? 7.296 5.345 -9.977 1.00 96.12 86 SER A N 1
ATOM 615 C CA . SER A 1 86 ? 6.817 5.802 -8.685 1.00 96.12 86 SER A CA 1
ATOM 616 C C . SER A 1 86 ? 5.623 4.987 -8.215 1.00 96.12 86 SER A C 1
ATOM 618 O O . SER A 1 86 ? 4.939 4.339 -9.010 1.00 96.12 86 SER A O 1
ATOM 620 N N . LEU A 1 87 ? 5.396 5.028 -6.908 1.00 94.88 87 LEU A N 1
ATOM 621 C CA . LEU A 1 87 ? 4.241 4.455 -6.231 1.00 94.88 87 LEU A CA 1
ATOM 622 C C . LEU A 1 87 ? 3.648 5.480 -5.273 1.00 94.88 87 LEU A C 1
ATOM 624 O O . LEU A 1 87 ? 4.352 6.364 -4.790 1.00 94.88 87 LEU A O 1
ATOM 628 N N . THR A 1 88 ? 2.371 5.321 -4.961 1.00 94.88 88 THR A N 1
ATOM 629 C CA . THR A 1 88 ? 1.673 6.095 -3.935 1.00 94.88 88 THR A CA 1
ATOM 630 C C . THR A 1 88 ? 1.039 5.121 -2.940 1.00 94.88 88 THR A C 1
ATOM 632 O O . THR A 1 88 ? -0.058 4.617 -3.203 1.00 94.88 88 THR A O 1
ATOM 635 N N . PRO A 1 89 ? 1.747 4.767 -1.848 1.00 92.50 89 PRO A N 1
ATOM 636 C CA . PRO A 1 89 ? 1.178 4.035 -0.725 1.00 92.50 89 PRO A CA 1
ATOM 637 C C . PRO A 1 89 ? 0.265 4.911 0.148 1.00 92.50 89 PRO A C 1
ATOM 639 O O . PRO A 1 89 ? 0.573 6.076 0.409 1.00 92.50 89 PRO A O 1
ATOM 642 N N . GLN A 1 90 ? -0.833 4.328 0.630 1.00 92.06 90 GLN A N 1
ATOM 643 C CA . GLN A 1 90 ? -1.836 4.966 1.491 1.00 92.06 90 GLN A CA 1
ATOM 644 C C . GLN A 1 90 ? -2.369 3.977 2.532 1.00 92.06 90 GLN A C 1
ATOM 646 O O . GLN A 1 90 ? -2.632 2.817 2.203 1.00 92.06 90 GLN A O 1
ATOM 651 N N . LEU A 1 91 ? -2.564 4.441 3.769 1.00 91.56 91 LEU A N 1
ATOM 652 C CA . LEU A 1 91 ? -3.193 3.664 4.841 1.00 91.56 91 LEU A CA 1
ATOM 653 C C . LEU A 1 91 ? -4.629 4.117 5.069 1.00 91.56 91 LEU A C 1
ATOM 655 O O . LEU A 1 91 ? -4.926 5.310 5.030 1.00 91.56 91 LEU A O 1
ATOM 659 N N . TYR A 1 92 ? -5.497 3.162 5.382 1.00 93.06 92 TYR A N 1
ATOM 660 C CA . TYR A 1 92 ? -6.918 3.384 5.599 1.00 93.06 92 TYR A CA 1
ATOM 661 C C . TYR A 1 92 ? -7.420 2.683 6.860 1.00 93.06 92 TYR A C 1
ATOM 663 O O . TYR A 1 92 ? -7.045 1.544 7.129 1.00 93.06 92 TYR A O 1
ATOM 671 N N . ASP A 1 93 ? -8.331 3.336 7.575 1.00 94.50 93 ASP A N 1
ATOM 672 C CA . ASP A 1 93 ? -9.254 2.695 8.513 1.00 94.50 93 ASP A CA 1
ATOM 673 C C . ASP A 1 93 ? -10.580 2.437 7.789 1.00 94.50 93 ASP A C 1
ATOM 675 O O . ASP A 1 93 ? -11.227 3.373 7.310 1.00 94.50 93 ASP A O 1
ATOM 679 N N . CYS A 1 94 ? -10.976 1.173 7.678 1.00 95.25 94 CYS A N 1
ATOM 680 C CA . CYS A 1 94 ? -12.173 0.763 6.963 1.00 95.25 94 CYS A CA 1
ATOM 681 C C . CYS A 1 94 ? -13.176 0.070 7.886 1.00 95.25 94 CYS A C 1
ATOM 683 O O . CYS A 1 94 ? -12.878 -0.926 8.543 1.00 95.25 94 CYS A O 1
ATOM 685 N N . THR A 1 95 ? -14.414 0.560 7.866 1.00 96.00 95 THR A N 1
ATOM 686 C CA . THR A 1 95 ? -15.545 -0.038 8.606 1.00 96.00 95 THR A CA 1
ATOM 687 C C . THR A 1 95 ? -16.008 -1.371 8.010 1.00 96.00 95 THR A C 1
ATOM 689 O O . THR A 1 95 ? -16.641 -2.181 8.685 1.00 96.00 95 THR A O 1
ATOM 692 N N . LEU A 1 96 ? -15.692 -1.602 6.737 1.00 91.62 96 LEU A N 1
ATOM 693 C CA . LEU A 1 96 ? -15.931 -2.834 5.998 1.00 91.62 96 LEU A CA 1
ATOM 694 C C . LEU A 1 96 ? -14.617 -3.301 5.374 1.00 91.62 96 LEU A C 1
ATOM 696 O O . LEU A 1 96 ? -13.608 -2.599 5.403 1.00 91.62 96 LEU A O 1
ATOM 700 N N . THR A 1 97 ? -14.621 -4.499 4.798 1.00 87.00 97 THR A N 1
ATOM 701 C CA . THR A 1 97 ? -13.460 -4.993 4.063 1.00 87.00 97 THR A CA 1
ATOM 702 C C . THR A 1 97 ? -13.094 -4.005 2.934 1.00 87.00 97 THR A C 1
ATOM 704 O O . THR A 1 97 ? -13.981 -3.645 2.147 1.00 87.00 97 THR A O 1
ATOM 707 N N . PRO A 1 98 ? -11.827 -3.545 2.839 1.00 86.50 98 PRO A N 1
ATOM 708 C CA . PRO A 1 98 ? -11.407 -2.573 1.830 1.00 86.50 98 PRO A CA 1
ATOM 709 C C . PRO A 1 98 ? -11.758 -3.010 0.396 1.00 86.50 98 PRO A C 1
ATOM 711 O O . PRO A 1 98 ? -11.783 -4.210 0.116 1.00 86.50 98 PRO A O 1
ATOM 714 N N . PRO A 1 99 ? -12.013 -2.067 -0.534 1.00 84.44 99 PRO A N 1
ATOM 715 C CA . PRO A 1 99 ? -11.878 -0.609 -0.397 1.00 84.44 99 PRO A CA 1
ATOM 716 C C . PRO A 1 99 ? -13.150 0.110 0.106 1.00 84.44 99 PRO A C 1
ATOM 718 O O . PRO A 1 99 ? -13.290 1.319 -0.076 1.00 84.44 99 PRO A O 1
ATOM 721 N N . VAL A 1 100 ? -14.120 -0.606 0.683 1.00 87.25 100 VAL A N 1
ATOM 722 C CA . VAL A 1 100 ? -15.424 -0.027 1.047 1.00 87.25 100 VAL A CA 1
ATOM 723 C C . VAL A 1 100 ? -15.393 0.584 2.449 1.00 87.25 100 VAL A C 1
ATOM 725 O O . VAL A 1 100 ? -14.883 -0.018 3.388 1.00 87.25 100 VAL A O 1
ATOM 728 N N . GLY A 1 101 ? -15.996 1.769 2.609 1.00 91.81 101 GLY A N 1
ATOM 729 C CA . GLY A 1 101 ? -16.166 2.401 3.923 1.00 91.81 101 GLY A CA 1
ATOM 730 C C . GLY A 1 101 ? -14.847 2.819 4.579 1.00 91.81 101 GLY A C 1
ATOM 731 O O . GLY A 1 101 ? -14.743 2.763 5.804 1.00 91.81 101 GLY A O 1
ATOM 732 N N . CYS A 1 102 ? -13.860 3.185 3.757 1.00 93.69 102 CYS A N 1
ATOM 733 C CA . CYS A 1 102 ? -12.498 3.518 4.154 1.00 93.69 102 CYS A CA 1
ATOM 734 C C . CYS A 1 102 ? -12.286 5.024 4.341 1.00 93.69 102 CYS A C 1
ATOM 736 O O . CYS A 1 102 ? -12.671 5.826 3.489 1.00 93.69 102 CYS A O 1
ATOM 738 N N . THR A 1 103 ? -11.602 5.386 5.422 1.00 94.50 103 THR A N 1
ATOM 739 C CA . THR A 1 103 ? -11.079 6.727 5.697 1.00 94.50 103 THR A CA 1
ATOM 740 C C . THR A 1 103 ? -9.560 6.666 5.645 1.00 94.50 103 THR A C 1
ATOM 742 O O . THR A 1 103 ? -8.968 5.804 6.285 1.00 94.50 103 THR A O 1
ATOM 745 N N . GLU A 1 104 ? -8.918 7.541 4.870 1.00 93.06 104 GLU A N 1
ATOM 746 C CA . GLU A 1 104 ? -7.453 7.596 4.821 1.00 93.06 104 GLU A CA 1
ATOM 747 C C . GLU A 1 104 ? -6.893 8.099 6.158 1.00 93.06 104 GLU A C 1
ATOM 749 O O . GLU A 1 104 ? -7.363 9.105 6.692 1.00 93.06 104 GLU A O 1
ATOM 754 N N . ILE A 1 105 ? -5.888 7.397 6.680 1.00 91.94 105 ILE A N 1
ATOM 755 C CA . ILE A 1 105 ? -5.211 7.707 7.949 1.00 91.94 105 ILE A CA 1
ATOM 756 C C . ILE A 1 105 ? -3.718 8.009 7.760 1.00 91.94 105 ILE A C 1
ATOM 758 O O . ILE A 1 105 ? -3.057 8.436 8.708 1.00 91.94 105 ILE A O 1
ATOM 762 N N . SER A 1 106 ? -3.186 7.796 6.549 1.00 89.12 106 SER A N 1
ATOM 763 C CA . SER A 1 106 ? -1.827 8.200 6.192 1.00 89.12 106 SER A CA 1
ATOM 764 C C . SER A 1 106 ? -1.681 9.718 6.093 1.00 89.12 106 SER A C 1
ATOM 766 O O .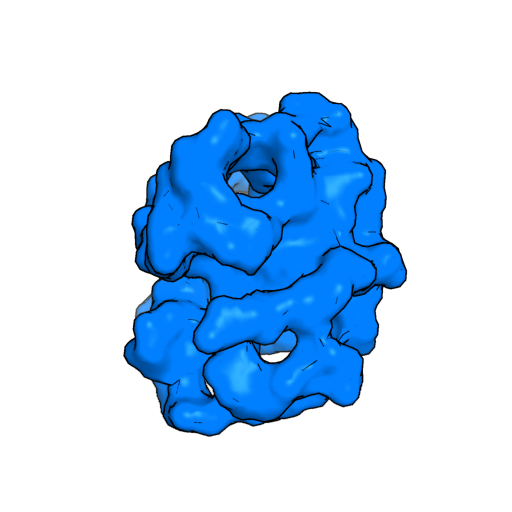 SER A 1 106 ? -2.624 10.428 5.733 1.00 89.12 106 SER A O 1
ATOM 768 N N . THR A 1 107 ? -0.481 10.224 6.384 1.00 81.62 107 THR A N 1
ATOM 769 C CA . THR A 1 107 ? -0.156 11.650 6.252 1.00 81.62 107 THR A CA 1
ATOM 770 C C . THR A 1 107 ? 1.093 11.874 5.405 1.00 81.62 107 THR A C 1
ATOM 772 O O . THR A 1 107 ? 2.128 11.289 5.715 1.00 81.62 107 THR A O 1
ATOM 775 N N . PRO A 1 108 ? 1.064 12.798 4.426 1.00 81.19 108 PRO A N 1
ATOM 776 C CA . PRO A 1 108 ? -0.063 13.642 4.016 1.00 81.19 108 PRO A CA 1
ATOM 777 C C . PRO A 1 108 ? -1.231 12.844 3.411 1.00 81.19 108 PRO A C 1
ATOM 779 O O . PRO A 1 108 ? -1.036 11.755 2.881 1.00 81.19 108 PRO A O 1
ATOM 782 N N . THR A 1 109 ? -2.438 13.416 3.480 1.00 79.44 109 THR A N 1
ATOM 783 C CA . THR A 1 109 ? -3.625 12.870 2.804 1.00 79.44 109 THR A CA 1
ATOM 784 C C . THR A 1 109 ? -3.402 12.829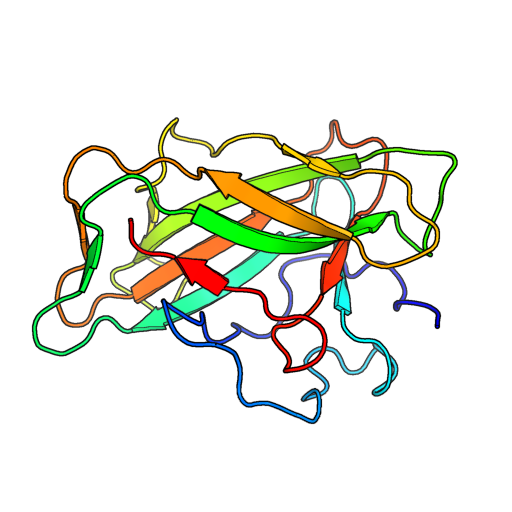 1.292 1.00 79.44 109 THR A C 1
ATOM 786 O O . THR A 1 109 ? -2.903 13.797 0.713 1.00 79.44 109 THR A O 1
ATOM 789 N N . GLY A 1 110 ? -3.805 11.734 0.650 1.00 79.56 110 GLY A N 1
ATOM 790 C CA . GLY A 1 110 ? -3.484 11.420 -0.742 1.00 79.56 110 GLY A CA 1
ATOM 791 C C . GLY A 1 110 ? -2.220 10.568 -0.905 1.00 79.56 110 GLY A C 1
ATOM 792 O O . GLY A 1 110 ? -1.824 10.296 -2.039 1.00 79.56 110 GLY A O 1
ATOM 793 N N . GLY A 1 111 ? -1.605 10.138 0.201 1.00 81.94 111 GLY A N 1
ATOM 794 C CA . GLY A 1 111 ? -0.375 9.351 0.221 1.00 81.94 111 GLY A CA 1
ATOM 795 C C . GLY A 1 111 ? 0.894 10.130 -0.131 1.00 81.94 111 GLY A C 1
ATOM 796 O O . GLY A 1 111 ? 0.875 11.263 -0.619 1.00 81.94 111 GLY A O 1
ATOM 797 N N . VAL A 1 112 ? 2.041 9.487 0.091 1.00 86.12 112 VAL A N 1
ATOM 798 C CA . VAL A 1 112 ? 3.355 9.992 -0.335 1.00 86.12 112 VAL A CA 1
ATOM 799 C C . VAL A 1 112 ? 3.707 9.352 -1.667 1.00 86.12 112 VAL A C 1
ATOM 801 O O . VAL A 1 112 ? 3.707 8.134 -1.781 1.00 86.12 112 VAL A O 1
ATOM 804 N N . THR A 1 113 ? 4.053 10.144 -2.684 1.00 91.50 113 THR A N 1
ATOM 805 C CA . THR A 1 113 ? 4.620 9.567 -3.912 1.00 91.50 113 THR A CA 1
ATOM 806 C C . THR A 1 113 ? 6.088 9.230 -3.685 1.00 91.50 113 THR A C 1
ATOM 808 O O . THR A 1 113 ? 6.909 10.121 -3.467 1.00 91.50 113 THR A O 1
ATOM 811 N N . VAL A 1 114 ? 6.417 7.945 -3.760 1.00 93.25 114 VAL A N 1
ATOM 812 C CA . VAL A 1 114 ? 7.757 7.401 -3.536 1.00 93.25 114 VAL A CA 1
ATOM 813 C C . VAL A 1 114 ? 8.362 6.909 -4.845 1.00 93.25 114 VAL A C 1
ATOM 815 O O . VAL A 1 114 ? 7.656 6.434 -5.735 1.00 93.25 114 VAL A O 1
ATOM 818 N N . ALA A 1 115 ? 9.678 7.056 -4.988 1.00 94.38 115 ALA A N 1
ATOM 819 C CA . ALA A 1 115 ? 10.389 6.628 -6.186 1.00 94.38 115 ALA A CA 1
ATOM 820 C C . ALA A 1 115 ? 10.606 5.109 -6.190 1.00 94.38 115 ALA A C 1
ATOM 822 O O . ALA A 1 115 ? 10.917 4.515 -5.159 1.00 94.38 115 ALA A O 1
ATOM 823 N N . VAL A 1 116 ? 10.513 4.509 -7.374 1.00 95.06 116 VAL A N 1
ATOM 824 C CA . VAL A 1 116 ? 10.893 3.116 -7.630 1.00 95.06 116 VAL A CA 1
ATOM 825 C C . VAL A 1 116 ? 12.070 3.117 -8.594 1.00 95.06 116 VAL A C 1
ATOM 827 O O . VAL A 1 116 ? 11.975 3.640 -9.706 1.00 95.06 116 VAL A O 1
ATOM 830 N N . ALA A 1 117 ? 13.197 2.557 -8.165 1.00 92.44 117 ALA A N 1
ATOM 831 C CA . ALA A 1 117 ? 14.408 2.525 -8.972 1.00 92.44 117 ALA A CA 1
ATOM 832 C C . ALA A 1 117 ? 14.307 1.514 -10.127 1.00 92.44 117 ALA A C 1
ATOM 834 O O . ALA A 1 117 ? 13.716 0.441 -9.995 1.00 92.44 117 ALA A O 1
ATOM 835 N N . GLY A 1 118 ? 14.942 1.839 -11.253 1.00 92.81 118 GLY A N 1
ATOM 836 C CA . GLY A 1 118 ? 15.192 0.881 -12.325 1.00 92.81 118 GLY A CA 1
ATOM 837 C C . GLY A 1 118 ? 16.306 -0.092 -11.948 1.00 92.81 118 GLY A C 1
ATOM 838 O O . GLY A 1 118 ? 17.486 0.245 -12.043 1.00 92.81 118 GLY A O 1
ATOM 839 N N . THR A 1 119 ? 15.952 -1.306 -11.539 1.00 91.19 119 THR A N 1
ATOM 840 C CA . THR A 1 119 ? 16.895 -2.341 -11.088 1.00 91.19 119 THR A CA 1
ATOM 841 C C . THR A 1 119 ? 16.726 -3.635 -11.880 1.00 91.19 119 THR A C 1
ATOM 843 O O . THR A 1 119 ? 15.630 -3.976 -12.317 1.00 91.19 119 THR A O 1
ATOM 846 N N . SER A 1 120 ? 17.816 -4.396 -12.035 1.00 89.88 120 SER A N 1
ATOM 847 C CA . SER A 1 120 ? 17.819 -5.707 -12.711 1.00 89.88 120 SER A CA 1
ATOM 848 C C . SER A 1 120 ? 17.267 -6.852 -11.845 1.00 89.88 120 SER A C 1
ATOM 850 O O . SER A 1 120 ? 17.208 -7.998 -12.287 1.00 89.88 120 SER A O 1
ATOM 852 N N . THR A 1 121 ? 16.881 -6.546 -10.607 1.00 88.69 121 THR A N 1
ATOM 853 C CA . THR A 1 121 ? 16.320 -7.461 -9.610 1.00 88.69 121 THR A CA 1
ATOM 854 C C . THR A 1 121 ? 15.345 -6.699 -8.711 1.00 88.69 121 THR A C 1
ATOM 856 O O . THR A 1 121 ? 15.265 -5.474 -8.786 1.00 88.69 121 THR A O 1
ATOM 859 N N . TRP A 1 122 ? 14.619 -7.407 -7.853 1.00 89.19 122 TRP A N 1
ATOM 860 C CA . TRP A 1 122 ? 13.806 -6.802 -6.801 1.00 89.19 122 TRP A CA 1
ATOM 861 C C . TRP A 1 122 ? 14.663 -5.972 -5.846 1.00 89.19 122 TRP A C 1
ATOM 863 O O . TRP A 1 122 ? 15.725 -6.422 -5.412 1.00 89.19 122 TRP A O 1
ATOM 873 N N . ALA A 1 123 ? 14.178 -4.784 -5.508 1.00 91.44 123 ALA A N 1
ATOM 874 C CA . ALA A 1 123 ? 14.771 -3.905 -4.515 1.00 91.44 123 ALA A CA 1
ATOM 875 C C . ALA A 1 123 ? 13.849 -3.816 -3.298 1.00 91.44 123 ALA A C 1
ATOM 877 O O . ALA A 1 123 ? 12.655 -3.554 -3.451 1.00 91.44 123 ALA A O 1
ATOM 878 N N . GLU A 1 124 ? 14.397 -4.022 -2.104 1.00 91.69 124 GLU A N 1
ATOM 879 C CA . GLU A 1 124 ? 13.697 -3.711 -0.860 1.00 91.69 124 GLU A CA 1
ATOM 880 C C . GLU A 1 124 ? 13.625 -2.194 -0.704 1.00 91.69 124 GLU A C 1
ATOM 882 O O . GLU A 1 124 ? 14.624 -1.494 -0.878 1.00 91.69 124 GLU A O 1
ATOM 887 N N . ASN A 1 125 ? 12.440 -1.691 -0.381 1.00 91.56 125 ASN A N 1
ATOM 888 C CA . ASN A 1 125 ? 12.228 -0.287 -0.084 1.00 91.56 125 ASN A CA 1
ATOM 889 C C . ASN A 1 125 ? 11.558 -0.161 1.270 1.00 91.56 125 ASN A C 1
ATOM 891 O O . ASN A 1 125 ? 10.768 -1.019 1.663 1.00 91.56 125 ASN A O 1
ATOM 895 N N . ASP A 1 126 ? 11.867 0.934 1.943 1.00 89.88 126 ASP A N 1
ATOM 896 C CA . ASP A 1 126 ? 11.313 1.272 3.237 1.00 89.88 126 ASP A CA 1
ATOM 897 C C . ASP A 1 126 ? 10.901 2.744 3.206 1.00 89.88 126 ASP A C 1
ATOM 899 O O . ASP A 1 126 ? 11.736 3.630 2.989 1.00 89.88 126 ASP A O 1
ATOM 903 N N . TRP A 1 127 ? 9.602 2.989 3.356 1.00 89.88 127 TRP A N 1
ATOM 904 C CA . TRP A 1 127 ? 9.020 4.322 3.277 1.00 89.88 127 TRP A CA 1
ATOM 905 C C . TRP A 1 127 ? 8.184 4.627 4.506 1.00 89.88 127 TRP A C 1
ATOM 907 O O . TRP A 1 127 ? 7.364 3.820 4.936 1.00 89.88 127 TRP A O 1
ATOM 917 N N . GLU A 1 128 ? 8.343 5.832 5.038 1.00 88.38 128 GLU A N 1
ATOM 918 C CA . GLU A 1 128 ? 7.424 6.366 6.031 1.00 88.38 128 GLU A CA 1
ATOM 919 C C . GLU A 1 128 ? 6.102 6.733 5.346 1.00 88.38 128 GLU A C 1
ATOM 921 O O . GLU A 1 128 ? 6.090 7.490 4.374 1.00 88.38 128 GLU A O 1
ATOM 926 N N . LEU A 1 129 ? 4.989 6.182 5.832 1.00 84.81 129 LEU A N 1
ATOM 927 C CA . LEU A 1 129 ? 3.651 6.493 5.316 1.00 84.81 129 LEU A CA 1
ATOM 928 C C . LEU A 1 129 ? 3.005 7.679 6.036 1.00 84.81 129 LEU A C 1
ATOM 930 O O . LEU A 1 129 ? 2.020 8.228 5.545 1.00 84.81 129 LEU A O 1
ATOM 934 N N . GLY A 1 130 ? 3.567 8.042 7.193 1.00 79.25 130 GLY A N 1
ATOM 935 C CA . GLY A 1 130 ? 3.045 9.034 8.120 1.00 79.25 130 GLY A CA 1
ATOM 936 C C . GLY A 1 130 ? 1.702 8.609 8.716 1.00 79.25 130 GLY A C 1
ATOM 937 O O . GLY A 1 130 ? 0.818 8.121 8.025 1.00 79.25 130 GLY A O 1
ATOM 938 N N . VAL A 1 131 ? 1.534 8.786 10.020 1.00 80.62 131 VAL A N 1
ATOM 939 C CA . VAL A 1 131 ? 0.241 8.634 10.698 1.00 80.62 131 VAL A CA 1
ATOM 940 C C . VAL A 1 131 ? 0.147 9.786 11.687 1.00 80.62 131 VAL A C 1
ATOM 942 O O . VAL A 1 131 ? 1.081 10.029 12.455 1.00 80.62 131 VAL A O 1
ATOM 945 N N . SER A 1 132 ? -0.941 10.554 11.634 1.00 67.88 132 SER A N 1
ATOM 946 C CA . SER A 1 132 ? -1.109 11.713 12.512 1.00 67.88 132 SER A CA 1
ATOM 947 C C . SER A 1 132 ? -1.308 11.260 13.955 1.00 67.88 132 SER A C 1
ATOM 949 O O . SER A 1 132 ? -2.386 10.761 14.280 1.00 67.88 132 SER A O 1
ATOM 951 N N . THR A 1 133 ? -0.318 11.509 14.828 1.00 70.94 133 THR A N 1
ATOM 952 C CA . THR A 1 133 ? -0.356 11.169 16.272 1.00 70.94 133 THR A CA 1
ATOM 953 C C . THR A 1 133 ? -0.632 9.669 16.516 1.00 70.94 133 THR A C 1
ATOM 955 O O . THR A 1 133 ? -0.766 8.925 15.546 1.00 70.94 133 THR A O 1
ATOM 958 N N . PRO A 1 134 ? -0.679 9.148 17.758 1.00 86.12 134 PRO A N 1
ATOM 959 C CA . PRO A 1 134 ? -1.138 7.778 17.937 1.00 86.12 134 PRO A CA 1
ATOM 960 C C . PRO A 1 134 ? -2.553 7.628 17.359 1.00 86.12 134 PRO A C 1
ATOM 962 O O . PRO A 1 134 ? -3.482 8.292 17.822 1.00 86.12 134 PRO A O 1
ATOM 965 N N . TYR A 1 135 ? -2.722 6.778 16.348 1.00 90.50 135 TYR A N 1
ATOM 966 C CA . TYR A 1 135 ? -4.018 6.483 15.740 1.00 90.50 135 TYR A CA 1
ATOM 967 C C . TYR A 1 135 ? -4.476 5.101 16.184 1.00 90.50 135 TYR A C 1
ATOM 969 O O . TYR A 1 135 ? -3.679 4.171 16.238 1.00 90.50 135 TYR A O 1
ATOM 977 N N . THR A 1 136 ? -5.757 4.936 16.503 1.00 92.94 136 THR A N 1
ATOM 978 C CA . THR A 1 136 ? -6.305 3.620 16.853 1.00 92.94 136 THR A CA 1
ATOM 979 C C . THR A 1 136 ? -7.356 3.223 15.838 1.00 92.94 136 THR A C 1
ATOM 981 O O . THR A 1 136 ? -8.399 3.864 15.763 1.00 92.94 136 THR A O 1
ATOM 984 N N . VAL A 1 137 ? -7.087 2.146 15.101 1.00 93.38 137 VAL A N 1
ATOM 985 C CA . VAL A 1 137 ? -8.085 1.448 14.289 1.00 93.38 137 VAL A CA 1
ATOM 986 C C . VAL A 1 137 ? -9.020 0.711 15.257 1.00 93.38 137 VAL A C 1
ATOM 988 O O . VAL A 1 137 ? -8.548 -0.151 16.011 1.00 93.38 137 VAL A O 1
ATOM 991 N N . PRO A 1 138 ? -10.320 1.043 15.304 1.00 96.12 138 PRO A N 1
ATOM 992 C CA . PRO A 1 138 ? -11.257 0.433 16.241 1.00 96.12 138 PRO A CA 1
ATOM 993 C C . PRO A 1 138 ? -11.389 -1.085 16.074 1.00 96.12 138 PRO A C 1
ATOM 995 O O . PRO A 1 138 ? -11.138 -1.653 15.013 1.00 96.12 138 PRO A O 1
ATOM 998 N N . ALA A 1 139 ? -11.850 -1.762 17.126 1.00 94.00 139 ALA A N 1
ATOM 999 C CA . ALA A 1 139 ? -12.221 -3.169 17.027 1.00 94.00 139 ALA A CA 1
ATOM 1000 C C . ALA A 1 139 ? -13.297 -3.381 15.946 1.00 94.00 139 ALA A C 1
ATOM 1002 O O . ALA A 1 139 ? -14.206 -2.564 15.796 1.00 94.00 139 ALA A O 1
ATOM 1003 N N . ASN A 1 140 ? -13.218 -4.505 15.229 1.00 92.12 140 ASN A N 1
ATOM 1004 C CA . ASN A 1 140 ? -14.073 -4.855 14.083 1.00 92.12 140 ASN A CA 1
ATOM 1005 C C . ASN A 1 140 ? -13.910 -3.981 12.829 1.00 92.12 140 ASN A C 1
ATOM 1007 O O . ASN A 1 140 ? -14.581 -4.256 11.835 1.00 92.12 140 ASN A O 1
ATOM 1011 N N . HIS A 1 141 ? -13.025 -2.986 12.839 1.00 95.25 141 HIS A N 1
ATOM 1012 C CA . HIS A 1 141 ? -12.585 -2.321 11.617 1.00 95.25 141 HIS A CA 1
ATOM 1013 C C . HIS A 1 141 ? -11.440 -3.098 10.955 1.00 95.25 141 HIS A C 1
ATOM 1015 O O . HIS A 1 141 ? -10.919 -4.082 11.495 1.00 95.25 141 HIS A O 1
ATOM 1021 N N . TYR A 1 142 ? -11.042 -2.644 9.773 1.00 93.06 142 TYR A N 1
ATOM 1022 C CA . TYR A 1 142 ? -9.911 -3.154 9.018 1.00 93.06 142 TYR A CA 1
ATOM 1023 C C . TYR A 1 142 ? -8.875 -2.053 8.811 1.00 93.06 142 TYR A C 1
ATOM 1025 O O . TYR A 1 142 ? -9.215 -0.951 8.388 1.00 93.06 142 TYR A O 1
ATOM 1033 N N . LEU A 1 143 ? -7.604 -2.380 9.038 1.00 91.75 143 LEU A N 1
ATOM 1034 C CA . LEU A 1 143 ? -6.492 -1.584 8.531 1.00 91.75 143 LEU A CA 1
ATOM 1035 C C . LEU A 1 143 ? -6.264 -1.984 7.071 1.00 91.75 143 LEU A C 1
ATOM 1037 O O . LEU A 1 143 ? -5.969 -3.149 6.797 1.00 91.75 143 LEU A O 1
ATOM 1041 N N . GLY A 1 144 ? -6.415 -1.040 6.147 1.00 91.38 144 GLY A N 1
ATOM 1042 C CA . GLY A 1 144 ? -6.138 -1.213 4.723 1.00 91.38 144 GLY A CA 1
ATOM 1043 C C . GLY A 1 144 ? -4.842 -0.519 4.308 1.00 91.38 144 GLY A C 1
ATOM 1044 O O . GLY A 1 144 ? -4.572 0.599 4.737 1.00 91.38 144 GLY A O 1
ATOM 1045 N N . LEU A 1 145 ? -4.064 -1.158 3.441 1.00 89.81 145 LEU A N 1
ATOM 1046 C CA . LEU A 1 145 ? -2.942 -0.568 2.720 1.00 89.81 145 LEU A CA 1
ATOM 1047 C C . LEU A 1 145 ? -3.253 -0.625 1.230 1.00 89.81 145 LEU A C 1
ATOM 1049 O O . LEU A 1 145 ? -3.520 -1.698 0.692 1.00 89.81 145 LEU A O 1
ATOM 1053 N N . THR A 1 146 ? -3.134 0.507 0.557 1.00 89.88 146 THR A N 1
ATOM 1054 C CA . THR A 1 146 ? -3.255 0.589 -0.895 1.00 89.88 146 THR A CA 1
ATOM 1055 C C . THR A 1 146 ? -1.934 1.072 -1.463 1.00 89.88 146 THR A C 1
ATOM 1057 O O . THR A 1 146 ? -1.362 2.018 -0.932 1.00 89.88 146 THR A O 1
ATOM 1060 N N . VAL A 1 147 ? -1.453 0.466 -2.547 1.00 90.75 147 VAL A N 1
ATOM 1061 C CA . VAL A 1 147 ? -0.370 1.036 -3.361 1.00 90.75 147 VAL A CA 1
ATOM 1062 C C . VAL A 1 147 ? -0.858 1.196 -4.788 1.00 90.75 147 VAL A C 1
ATOM 1064 O O . VAL A 1 147 ? -1.401 0.260 -5.375 1.00 90.75 147 VAL A O 1
ATOM 1067 N N . SER A 1 148 ? -0.672 2.388 -5.344 1.00 92.75 148 SER A N 1
ATOM 1068 C CA . SER A 1 148 ? -1.065 2.705 -6.717 1.00 92.75 148 SER A CA 1
ATOM 1069 C C . SER A 1 148 ? 0.118 3.235 -7.519 1.00 92.75 148 SER A C 1
ATOM 1071 O O . SER A 1 148 ? 1.031 3.848 -6.964 1.00 92.75 148 SER A O 1
ATOM 1073 N N . VAL A 1 149 ? 0.123 2.992 -8.831 1.00 94.56 149 VAL A N 1
ATOM 1074 C CA . VAL A 1 149 ? 1.124 3.575 -9.738 1.00 94.56 149 VAL A CA 1
ATOM 1075 C C . VAL A 1 149 ? 0.536 4.847 -10.346 1.00 94.56 149 VAL A C 1
ATOM 1077 O O . VAL A 1 149 ? -0.371 4.751 -11.179 1.00 94.56 149 VAL A O 1
ATOM 1080 N N . PRO A 1 150 ? 1.026 6.049 -9.999 1.00 94.75 150 PRO A N 1
ATOM 1081 C CA . PRO A 1 150 ? 0.470 7.283 -10.531 1.00 94.75 150 PRO A CA 1
ATOM 1082 C C . PRO A 1 150 ? 0.741 7.413 -12.036 1.00 94.75 150 PRO A C 1
ATOM 1084 O O . PRO A 1 150 ? 1.705 6.870 -12.584 1.00 94.75 150 PRO A O 1
ATOM 1087 N N . SER A 1 151 ? -0.081 8.208 -12.724 1.00 95.25 151 SER A N 1
ATOM 1088 C CA . SER A 1 151 ? 0.089 8.504 -14.157 1.00 95.25 151 SER A CA 1
ATOM 1089 C C . SER A 1 151 ? 1.380 9.273 -14.476 1.00 95.25 151 SER A C 1
ATOM 1091 O O . SER A 1 151 ? 1.781 9.353 -15.637 1.00 95.25 151 SER A O 1
ATOM 1093 N N . THR A 1 152 ? 2.060 9.806 -13.460 1.00 94.94 152 THR A N 1
ATOM 1094 C CA . THR A 1 152 ? 3.368 10.466 -13.558 1.00 94.94 152 THR A CA 1
ATOM 1095 C C . THR A 1 152 ? 4.553 9.504 -13.450 1.00 94.94 152 THR A C 1
ATOM 1097 O O . THR A 1 152 ? 5.673 9.919 -13.740 1.00 94.94 152 THR A O 1
ATOM 1100 N N . SER A 1 153 ? 4.341 8.227 -13.098 1.00 96.69 153 SER A N 1
ATOM 1101 C CA . SER A 1 153 ? 5.409 7.214 -13.063 1.00 96.69 153 SER A CA 1
ATOM 1102 C C . SER A 1 153 ? 6.095 7.082 -14.428 1.00 96.69 153 SER A C 1
ATOM 1104 O O . SER A 1 153 ? 5.448 7.198 -15.474 1.00 96.69 153 SER A O 1
ATOM 1106 N N . GLY A 1 154 ? 7.400 6.801 -14.463 1.00 95.00 154 GLY A N 1
ATOM 1107 C CA . GLY A 1 154 ? 8.109 6.537 -15.720 1.00 95.00 154 GLY A CA 1
ATOM 1108 C C . GLY A 1 154 ? 7.669 5.245 -16.421 1.00 95.00 154 GLY A C 1
ATOM 1109 O O . GLY A 1 154 ? 7.903 5.099 -17.618 1.00 95.00 154 GLY A O 1
ATOM 1110 N N . GLY A 1 155 ? 6.970 4.341 -15.727 1.00 94.19 155 GLY A N 1
ATOM 1111 C CA . GLY A 1 155 ? 6.419 3.120 -16.316 1.00 94.19 155 GLY A CA 1
ATOM 1112 C C . GLY A 1 155 ? 5.588 2.286 -15.341 1.00 94.19 155 GLY A C 1
ATOM 1113 O O . GLY A 1 155 ? 5.269 2.730 -14.238 1.00 94.19 155 GLY A O 1
ATOM 1114 N N . ASP A 1 156 ? 5.244 1.076 -15.775 1.00 93.12 156 ASP A N 1
ATOM 1115 C CA . ASP A 1 156 ? 4.604 0.059 -14.939 1.00 93.12 156 ASP A CA 1
ATOM 1116 C C . ASP A 1 156 ? 5.572 -0.406 -13.838 1.00 93.12 156 ASP A C 1
ATOM 1118 O O . ASP A 1 156 ? 6.778 -0.567 -14.078 1.00 93.12 156 ASP A O 1
ATOM 1122 N N . VAL A 1 157 ? 5.038 -0.661 -12.647 1.00 92.44 157 VAL A N 1
ATOM 1123 C CA . VAL A 1 157 ? 5.816 -1.066 -11.469 1.00 92.44 157 VAL A CA 1
ATOM 1124 C C . VAL A 1 157 ? 5.402 -2.463 -11.052 1.00 92.44 157 VAL A C 1
ATOM 1126 O O . VAL A 1 157 ? 4.224 -2.791 -11.045 1.00 92.44 157 VAL A O 1
ATOM 1129 N N . MET A 1 158 ? 6.371 -3.285 -10.684 1.00 89.81 158 MET A N 1
ATOM 1130 C CA . MET A 1 158 ? 6.153 -4.588 -10.078 1.00 89.81 158 MET A CA 1
ATOM 1131 C C . MET A 1 158 ? 6.264 -4.466 -8.563 1.00 89.81 158 MET A C 1
ATOM 1133 O O . MET A 1 158 ? 7.192 -3.823 -8.063 1.00 89.81 158 MET A O 1
ATOM 1137 N N . VAL A 1 159 ? 5.348 -5.108 -7.847 1.00 87.81 159 VAL A N 1
ATOM 1138 C CA . VAL A 1 159 ? 5.369 -5.237 -6.384 1.00 87.81 159 VAL A CA 1
ATOM 1139 C C . VAL A 1 159 ? 5.417 -6.717 -6.031 1.00 87.81 159 VAL A C 1
ATOM 1141 O O . VAL A 1 159 ? 4.682 -7.510 -6.621 1.00 87.81 159 VAL A O 1
ATOM 1144 N N . ALA A 1 160 ? 6.310 -7.111 -5.126 1.00 83.25 160 ALA A N 1
ATOM 1145 C CA . ALA A 1 160 ? 6.356 -8.493 -4.670 1.00 83.25 160 ALA A CA 1
ATOM 1146 C C . ALA A 1 160 ? 5.235 -8.754 -3.660 1.00 83.25 160 ALA A C 1
ATOM 1148 O O . ALA A 1 160 ? 4.862 -7.878 -2.877 1.00 83.25 160 ALA A O 1
ATOM 1149 N N . TYR A 1 161 ? 4.718 -9.975 -3.668 1.00 73.19 161 TYR A N 1
ATOM 1150 C CA . TYR A 1 161 ? 3.863 -10.482 -2.613 1.00 73.19 161 TYR A CA 1
ATOM 1151 C C . TYR A 1 161 ? 4.691 -10.792 -1.366 1.00 73.19 161 TYR A C 1
ATOM 1153 O O . TYR A 1 161 ? 5.875 -11.133 -1.441 1.00 73.19 161 TYR A O 1
ATOM 1161 N N . ASP A 1 162 ? 4.033 -10.720 -0.216 1.00 67.69 162 ASP A N 1
ATOM 1162 C CA . ASP A 1 162 ? 4.659 -11.002 1.064 1.00 67.69 162 ASP A CA 1
ATOM 1163 C C . ASP A 1 162 ? 4.999 -12.501 1.187 1.00 67.69 162 ASP A C 1
ATOM 1165 O O . ASP A 1 162 ? 4.120 -13.366 1.232 1.00 67.69 162 ASP A O 1
ATOM 1169 N N . THR A 1 163 ? 6.294 -12.821 1.177 1.00 70.62 163 THR A N 1
ATOM 1170 C CA . THR A 1 163 ? 6.831 -14.187 1.316 1.00 70.62 163 THR A CA 1
ATOM 1171 C C . THR A 1 163 ? 8.113 -14.173 2.126 1.00 70.62 163 THR A C 1
ATOM 1173 O O . THR A 1 163 ? 8.761 -13.136 2.257 1.00 70.62 163 THR A O 1
ATOM 1176 N N . THR A 1 164 ? 8.569 -15.338 2.591 1.00 73.06 164 THR A N 1
ATOM 1177 C CA . THR A 1 164 ? 9.869 -15.442 3.281 1.00 73.06 164 THR A CA 1
ATOM 1178 C C . THR A 1 164 ? 11.052 -14.921 2.453 1.00 73.06 164 THR A C 1
ATOM 1180 O O . THR A 1 164 ? 12.067 -14.537 3.024 1.00 73.06 164 THR A O 1
ATOM 1183 N N . SER A 1 165 ? 10.950 -14.914 1.118 1.00 75.81 165 SER A N 1
ATOM 1184 C CA . SER A 1 165 ? 11.989 -14.380 0.224 1.00 75.81 165 SER A CA 1
ATOM 1185 C C . SER A 1 165 ? 11.870 -12.874 -0.025 1.00 75.81 165 SER A C 1
ATOM 1187 O O . SER A 1 165 ? 12.868 -12.251 -0.377 1.00 75.81 165 SER A O 1
ATOM 1189 N N . TYR A 1 166 ? 10.679 -12.305 0.162 1.00 7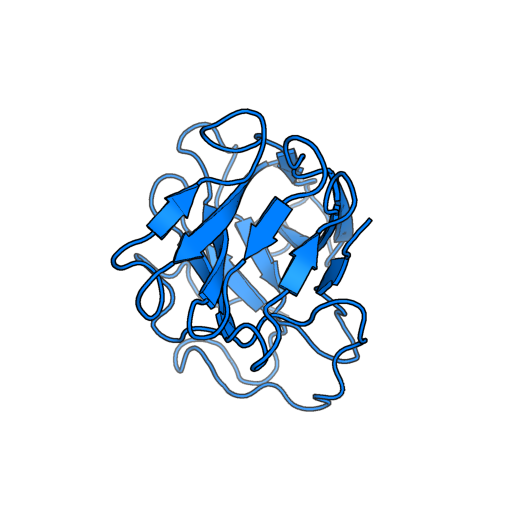7.06 166 TYR A N 1
ATOM 1190 C CA . TYR A 1 166 ? 10.369 -10.893 -0.072 1.00 77.06 166 TYR A CA 1
ATOM 1191 C C . TYR A 1 166 ? 9.468 -10.363 1.051 1.00 77.06 166 TYR A C 1
ATOM 1193 O O . TYR A 1 166 ? 8.281 -10.116 0.822 1.00 77.06 166 TYR A O 1
ATOM 1201 N N . PRO A 1 167 ? 10.006 -10.225 2.279 1.00 75.38 167 PRO A N 1
ATOM 1202 C CA . PRO A 1 167 ? 9.207 -9.853 3.434 1.00 75.38 167 PRO A CA 1
ATOM 1203 C C . PRO A 1 167 ? 8.733 -8.409 3.322 1.00 75.38 167 PRO A C 1
ATOM 1205 O O . PRO A 1 167 ? 9.518 -7.476 3.505 1.00 75.38 167 PRO A O 1
ATOM 1208 N N . SER A 1 168 ? 7.454 -8.243 2.999 1.00 78.44 168 SER A N 1
ATOM 1209 C CA . SER A 1 168 ? 6.786 -6.959 2.815 1.00 78.44 168 SER A CA 1
ATOM 1210 C C . SER A 1 168 ? 5.773 -6.779 3.934 1.00 78.44 168 SER A C 1
ATOM 1212 O O . SER A 1 168 ? 4.831 -7.550 4.057 1.00 78.44 168 SER A O 1
ATOM 1214 N N . ALA A 1 169 ? 5.957 -5.762 4.764 1.00 76.50 169 ALA A N 1
ATOM 1215 C CA . ALA A 1 169 ? 5.150 -5.571 5.960 1.00 76.50 169 ALA A CA 1
ATOM 1216 C C . ALA A 1 169 ? 4.914 -4.088 6.214 1.00 76.50 169 ALA A C 1
ATOM 1218 O O . ALA A 1 169 ? 5.737 -3.239 5.851 1.00 76.50 169 ALA A O 1
ATOM 1219 N N . VAL A 1 170 ? 3.811 -3.790 6.894 1.00 76.12 170 VAL A N 1
ATOM 1220 C CA . VAL A 1 170 ? 3.668 -2.510 7.584 1.00 76.12 170 VAL A CA 1
ATOM 1221 C C . VAL A 1 170 ? 4.236 -2.680 8.988 1.00 76.12 170 VAL A C 1
ATOM 1223 O O . VAL A 1 170 ? 3.994 -3.685 9.652 1.00 76.12 170 VAL A O 1
ATOM 1226 N N . GLN A 1 171 ? 5.031 -1.713 9.422 1.00 77.56 171 GLN A N 1
ATOM 1227 C CA . GLN A 1 171 ? 5.568 -1.654 10.773 1.00 77.56 171 GLN A CA 1
ATOM 1228 C C . GLN A 1 171 ? 4.846 -0.546 11.527 1.00 77.56 171 GLN A C 1
ATOM 1230 O O . GLN A 1 171 ? 4.833 0.605 11.066 1.00 77.56 171 GLN A O 1
ATOM 1235 N N . ALA A 1 172 ? 4.227 -0.898 12.653 1.00 69.69 172 ALA A N 1
ATOM 1236 C CA . ALA A 1 172 ? 3.740 0.097 13.594 1.00 69.69 172 ALA A CA 1
ATOM 1237 C C . ALA A 1 172 ? 4.967 0.730 14.274 1.00 69.69 172 ALA A C 1
ATOM 1239 O O . ALA A 1 172 ? 5.914 0.026 14.622 1.00 69.69 172 ALA A O 1
ATOM 1240 N N . GLY A 1 173 ? 4.995 2.065 14.345 1.00 59.03 173 GLY A N 1
ATOM 1241 C CA . GLY A 1 173 ? 6.141 2.823 14.868 1.00 59.03 173 GLY A CA 1
ATOM 1242 C C . GLY A 1 173 ? 6.448 2.603 16.345 1.00 59.03 173 GLY A C 1
ATOM 1243 O O . GLY A 1 173 ? 5.707 1.867 17.027 1.00 59.03 173 GLY A O 1
#

Sequence (173 aa):
LKSAAPVSGNTPFLLSLALDTAPTATTLPSYNPAVNSTDPGETLVKGTGTQIWYMQAPAGGLTLPGPARLRLWTAMRGFSTSVSGSLTPQLYDCTLTPPVGCTEISTPTGGVTVAVAGTSTWAENDWELGVSTPYTVPANHYLGLTVSVPSTSGGDVMVAYDTTSYPSAVQAG